Protein AF-A0A844MIX5-F1 (afdb_monomer)

pLDDT: mean 74.07, std 27.45, range [27.38, 98.31]

Secondary structure (DSSP, 8-state):
------------S----------TTTHHHHHHHHHHHHSS-TTSGGGG-----S-----HHHHHHHTTT-EESSHHHHHHHHHHSTHHHHHHHHHHHHHHHH-SS-EEEEEEEE-SSSTT-EEEEEEEEE-GGGHHHHHHHHHHHIIIIIHHHHHH--S-EEEEEEE-

Sequence (168 aa):
MITIELIDFQAKKHPKLKYFESSKSSRKKTIVAEWVSKERGTSQAKYLIDEKSQKNEINFAILQRIS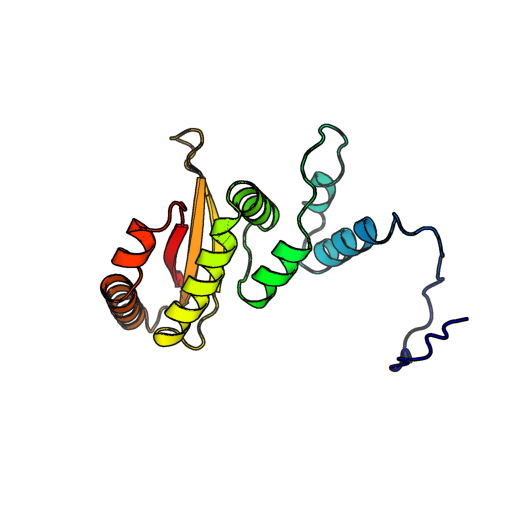KIFTLENPLQIVKFINKKPETLSWLLEASQEIRKYFPIEKLRLSYSTDPEIPQWEKLVLYILVNPEFSEDAFKKLDAFDENWWLDASSKADVNLCIDVDFE

Solvent-accessible surface area (backbone atoms only — not comparable to full-atom values): 10709 Å² total; per-residue (Å²): 142,83,87,87,82,84,89,87,80,82,93,80,81,86,94,85,76,85,85,76,90,70,65,96,76,50,68,75,62,54,55,58,57,54,55,60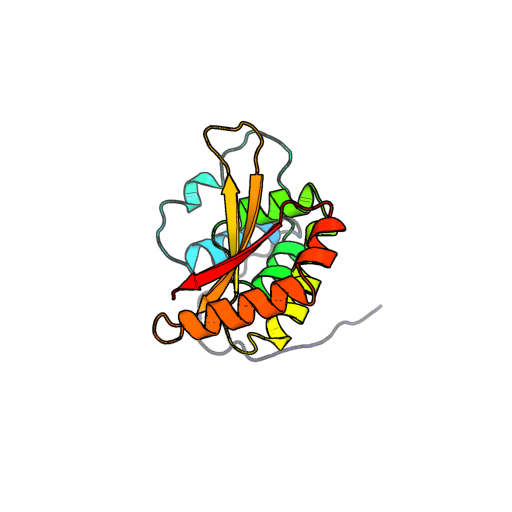,69,70,74,67,74,87,74,65,69,65,77,76,72,75,95,80,76,97,82,79,79,75,56,59,68,58,52,61,56,48,58,74,66,29,50,64,78,39,60,68,59,44,51,51,52,32,70,76,40,61,67,46,55,58,52,53,54,50,50,55,57,58,47,38,76,75,45,75,80,54,52,37,36,40,37,62,47,68,48,93,88,42,84,92,44,64,35,39,37,40,29,40,37,39,61,73,95,47,44,71,62,49,49,57,43,48,53,51,46,32,77,75,42,46,59,68,48,53,76,69,43,96,52,62,67,45,76,48,78,44,68,116

Nearest PDB structures (foldseek):
  9jx6-assembly2_D  TM=5.003E-01  e=3.953E-01  Acinetobacter baumannii
  9jxc-assembly2_D  TM=4.644E-01  e=2.047E-01  Acinetobacter baumannii
  6d9n-assembly1_A  TM=4.736E-01  e=3.245E-01  Elizabethkingia anophelis NUHP1
  9k1j-assembly1_B  TM=4.654E-01  e=3.038E-01  Acinetobacter baumannii
  9jxc-assembly2_C  TM=4.589E-01  e=3.701E-01  Acinetobacter baumannii

Mean predicted aligned error: 14.07 Å

Radius of gyration: 20.44 Å; Cα contacts (8 Å, |Δi|>4): 141; chains: 1; bounding box: 49×43×59 Å

Structure (mmCIF, N/CA/C/O backbone):
data_AF-A0A844MIX5-F1
#
_entry.id   AF-A0A844MIX5-F1
#
loop_
_atom_site.group_PDB
_atom_site.id
_atom_site.type_symbol
_atom_site.label_atom_id
_atom_site.label_alt_id
_atom_site.label_comp_id
_atom_site.label_asym_id
_atom_site.label_entity_id
_atom_site.label_seq_id
_atom_site.pdbx_PDB_ins_code
_atom_site.Cartn_x
_atom_site.Cartn_y
_atom_site.Cartn_z
_atom_site.occupancy
_atom_site.B_iso_or_equiv
_atom_site.auth_seq_id
_atom_site.auth_comp_id
_atom_site.auth_asym_id
_atom_site.auth_atom_id
_atom_site.pdbx_PDB_model_num
ATOM 1 N N . MET A 1 1 ? 10.994 -21.716 41.294 1.00 38.16 1 MET A N 1
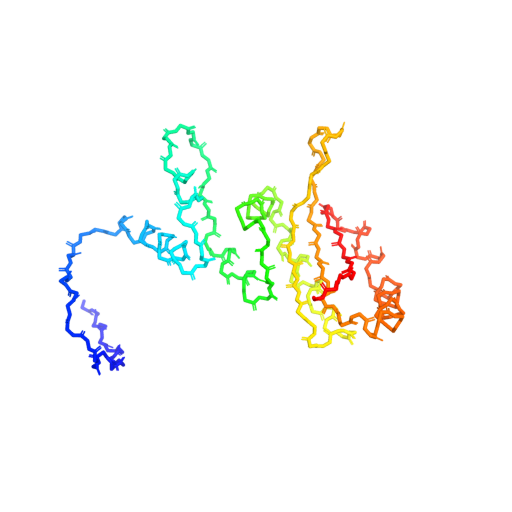ATOM 2 C CA . MET A 1 1 ? 12.430 -21.557 40.993 1.00 38.16 1 MET A CA 1
ATOM 3 C C . MET A 1 1 ? 12.584 -21.726 39.490 1.00 38.16 1 MET A C 1
ATOM 5 O O . MET A 1 1 ? 12.557 -22.850 39.018 1.00 38.16 1 MET A O 1
ATOM 9 N N . ILE A 1 2 ? 12.580 -20.623 38.738 1.00 27.55 2 ILE A N 1
ATOM 10 C CA . ILE A 1 2 ? 12.890 -20.619 37.302 1.00 27.55 2 ILE A CA 1
ATOM 11 C C . ILE A 1 2 ? 13.793 -19.411 37.072 1.00 27.55 2 ILE A C 1
ATOM 13 O O . ILE A 1 2 ? 13.387 -18.267 37.264 1.00 27.55 2 ILE A O 1
ATOM 17 N N . THR A 1 3 ? 15.039 -19.731 36.760 1.00 27.67 3 THR A N 1
ATOM 18 C CA . THR A 1 3 ? 16.162 -18.848 36.466 1.00 27.67 3 THR A CA 1
ATOM 19 C C . THR A 1 3 ? 16.020 -18.339 35.033 1.00 27.67 3 THR A C 1
ATOM 21 O O . THR A 1 3 ? 15.804 -19.140 34.128 1.00 27.67 3 THR A O 1
ATOM 24 N N . ILE A 1 4 ? 16.142 -17.030 34.811 1.00 29.12 4 ILE A N 1
ATOM 25 C CA . ILE A 1 4 ? 16.357 -16.468 33.472 1.00 29.12 4 ILE A CA 1
ATOM 26 C C . ILE A 1 4 ? 17.653 -15.670 33.552 1.00 29.12 4 ILE A C 1
ATOM 28 O O . ILE A 1 4 ? 17.679 -14.574 34.110 1.00 29.12 4 ILE A O 1
ATOM 32 N N . GLU A 1 5 ? 18.721 -16.261 33.030 1.00 30.70 5 GLU A N 1
ATOM 33 C CA . GLU A 1 5 ? 20.006 -15.609 32.816 1.00 30.70 5 GLU A CA 1
ATOM 34 C C . GLU A 1 5 ? 20.191 -15.250 31.333 1.00 30.70 5 GLU A C 1
ATOM 36 O O . GLU A 1 5 ? 19.893 -16.046 30.446 1.00 30.70 5 GLU A O 1
ATOM 41 N N . LEU A 1 6 ? 20.747 -14.048 31.143 1.00 27.95 6 LEU A N 1
ATOM 42 C CA . LEU A 1 6 ? 21.688 -13.626 30.098 1.00 27.95 6 LEU A CA 1
ATOM 43 C C . LEU A 1 6 ? 21.210 -13.545 28.638 1.00 27.95 6 LEU A C 1
ATOM 45 O O . LEU A 1 6 ? 21.243 -14.519 27.896 1.00 27.95 6 LEU A O 1
ATOM 49 N N . ILE A 1 7 ? 21.009 -12.303 28.174 1.00 29.70 7 ILE A N 1
ATOM 50 C CA . ILE A 1 7 ? 21.712 -11.816 26.974 1.00 29.70 7 ILE A CA 1
ATOM 51 C C . ILE A 1 7 ? 22.326 -10.452 27.311 1.00 29.70 7 ILE A C 1
ATOM 53 O O . ILE A 1 7 ? 21.655 -9.421 27.309 1.00 29.70 7 ILE A O 1
ATOM 57 N N . ASP A 1 8 ? 23.619 -10.493 27.618 1.00 31.45 8 ASP A N 1
ATOM 58 C CA . ASP A 1 8 ? 24.532 -9.357 27.673 1.00 31.45 8 ASP A CA 1
ATOM 59 C C . ASP A 1 8 ? 25.082 -9.125 26.255 1.00 31.45 8 ASP A C 1
ATOM 61 O O . ASP A 1 8 ? 25.811 -9.960 25.719 1.00 31.45 8 ASP A O 1
ATOM 65 N N . PHE A 1 9 ? 24.757 -7.990 25.632 1.00 30.55 9 PHE A N 1
ATOM 66 C CA . PHE A 1 9 ? 25.469 -7.512 24.443 1.00 30.55 9 PHE A CA 1
ATOM 67 C C . PHE A 1 9 ? 25.828 -6.030 24.610 1.00 30.55 9 PHE A C 1
ATOM 69 O O . PHE A 1 9 ? 25.106 -5.124 24.209 1.00 30.55 9 PHE A O 1
ATOM 76 N N . GLN A 1 10 ? 26.976 -5.826 25.263 1.00 27.55 10 GLN A N 1
ATOM 77 C CA . GLN A 1 10 ? 27.926 -4.721 25.079 1.00 27.55 10 GLN A CA 1
ATOM 78 C C . GLN A 1 10 ? 27.361 -3.285 25.091 1.00 27.55 10 GLN A C 1
ATOM 80 O O . GLN A 1 10 ? 27.511 -2.520 24.140 1.00 27.55 10 GLN A O 1
ATOM 85 N N . ALA A 1 11 ? 26.861 -2.850 26.249 1.00 30.83 11 ALA A N 1
ATOM 86 C CA . ALA A 1 11 ? 26.807 -1.432 26.602 1.00 30.83 11 ALA A CA 1
ATOM 87 C C . ALA A 1 11 ? 28.185 -0.951 27.108 1.00 30.83 11 ALA A C 1
ATOM 89 O O . ALA A 1 11 ? 28.428 -0.865 28.311 1.00 30.83 11 ALA A O 1
ATOM 90 N N . LYS A 1 12 ? 29.116 -0.633 26.199 1.00 36.03 12 LYS A N 1
ATOM 91 C CA . LYS A 1 12 ? 30.362 0.086 26.538 1.00 36.03 12 LYS A CA 1
ATOM 92 C C . LYS A 1 12 ? 30.692 1.169 25.513 1.00 36.03 12 LYS A C 1
ATOM 94 O O . LYS A 1 12 ? 31.550 0.993 24.657 1.00 36.03 12 LYS A O 1
ATOM 99 N N . LYS A 1 13 ? 30.042 2.321 25.668 1.00 35.06 13 LYS A N 1
ATOM 100 C CA . LYS A 1 13 ? 30.613 3.678 25.552 1.00 35.06 13 LYS A CA 1
ATOM 101 C C . LYS A 1 13 ? 29.494 4.673 25.878 1.00 35.06 13 LYS A C 1
ATOM 103 O O . LYS A 1 13 ? 28.365 4.453 25.472 1.00 35.06 13 LYS A O 1
ATOM 108 N N . HIS A 1 14 ? 29.835 5.745 26.594 1.00 30.22 14 HIS A N 1
ATOM 109 C CA . HIS A 1 14 ? 28.974 6.827 27.114 1.00 30.22 14 HIS A CA 1
ATOM 110 C C . HIS A 1 14 ? 28.412 6.614 28.539 1.00 30.22 14 HIS A C 1
ATOM 112 O O . HIS A 1 14 ? 27.375 5.981 28.728 1.00 30.22 14 HIS A O 1
ATOM 118 N N . PRO A 1 15 ? 29.064 7.187 29.572 1.00 32.69 15 PRO A N 1
ATOM 119 C CA . PRO A 1 15 ? 28.516 7.255 30.916 1.00 32.69 15 PRO A CA 1
ATOM 120 C C . PRO A 1 15 ? 27.622 8.495 31.023 1.00 32.69 15 PRO A C 1
ATOM 122 O O . PRO A 1 15 ? 28.115 9.608 30.852 1.00 32.69 15 PRO A O 1
ATOM 125 N N . LYS A 1 16 ? 26.322 8.296 31.279 1.00 33.41 16 LYS A N 1
ATOM 126 C CA . LYS A 1 16 ? 25.384 9.187 32.008 1.00 33.41 16 LYS A CA 1
ATOM 127 C C . LYS A 1 16 ? 23.940 8.822 31.647 1.00 33.41 16 LYS A C 1
ATOM 129 O O . LYS A 1 16 ? 23.242 9.578 30.987 1.00 33.41 16 LYS A O 1
ATOM 134 N N . LEU A 1 17 ? 23.470 7.678 32.132 1.00 29.53 17 LEU A N 1
ATOM 135 C CA . LEU A 1 17 ? 22.039 7.420 32.275 1.00 29.53 17 LEU A CA 1
ATOM 136 C C . LEU A 1 17 ? 21.835 6.800 33.656 1.00 29.53 17 LEU A C 1
ATOM 138 O O . LEU A 1 17 ? 22.188 5.650 33.900 1.00 29.53 17 LEU A O 1
ATOM 142 N N . LYS A 1 18 ? 21.345 7.616 34.596 1.00 30.56 18 LYS A N 1
ATOM 143 C CA . LYS A 1 18 ? 20.834 7.124 35.874 1.00 30.56 18 LYS A CA 1
ATOM 144 C C . LYS A 1 18 ? 19.537 6.378 35.568 1.00 30.56 18 LYS A C 1
ATOM 146 O O . LYS A 1 18 ? 18.563 6.993 35.145 1.00 30.56 18 LYS A O 1
ATOM 151 N N . TYR A 1 19 ? 19.552 5.065 35.760 1.00 27.38 19 TYR A N 1
ATOM 152 C CA . TYR A 1 19 ? 18.357 4.236 35.727 1.00 27.38 19 TYR A CA 1
ATOM 153 C C . TYR A 1 19 ? 17.458 4.620 36.904 1.00 27.38 19 TYR A C 1
ATOM 155 O O . TYR A 1 19 ? 17.872 4.526 38.057 1.00 27.38 19 TYR A O 1
ATOM 163 N N . PHE A 1 20 ? 16.238 5.067 36.610 1.00 28.38 20 PHE A N 1
ATOM 164 C CA . PHE A 1 20 ? 15.163 5.119 37.592 1.00 28.38 20 PHE A CA 1
ATOM 165 C C . PHE A 1 20 ? 14.208 3.971 37.273 1.00 28.38 20 PHE A C 1
ATOM 167 O O . PHE A 1 20 ? 13.462 4.008 36.293 1.00 28.38 20 PHE A O 1
ATOM 174 N N . GLU A 1 21 ? 14.280 2.914 38.074 1.00 33.84 21 GLU A N 1
ATOM 175 C CA . GLU A 1 21 ? 13.270 1.867 38.082 1.00 33.84 21 GLU A CA 1
ATOM 176 C C . GLU A 1 21 ? 11.976 2.437 38.670 1.00 33.84 21 GLU A C 1
ATOM 178 O O . GLU A 1 21 ? 11.923 2.780 39.846 1.00 33.84 21 GLU A O 1
ATOM 183 N N . SER A 1 22 ? 10.899 2.515 37.882 1.00 27.66 22 SER A N 1
ATOM 184 C CA . SER A 1 22 ? 9.559 2.390 38.463 1.00 27.66 22 SER A CA 1
ATOM 185 C C . SER A 1 22 ? 8.523 1.876 37.457 1.00 27.66 22 SER A C 1
ATOM 187 O O . SER A 1 22 ? 8.225 2.490 36.437 1.00 27.66 22 SER A O 1
ATOM 189 N N . SER A 1 23 ? 7.960 0.725 37.827 1.00 29.86 23 SER A N 1
ATOM 190 C CA . SER A 1 23 ? 6.660 0.149 37.464 1.00 29.86 23 SER A CA 1
ATOM 191 C C . SER A 1 23 ? 6.322 -0.106 35.981 1.00 29.86 23 SER A C 1
ATOM 193 O O . SER A 1 23 ? 6.456 0.723 35.083 1.00 29.86 23 SER A O 1
ATOM 195 N N . LYS A 1 24 ? 5.773 -1.301 35.736 1.00 35.41 24 LYS A N 1
ATOM 196 C CA . LYS A 1 24 ? 5.392 -1.887 34.436 1.00 35.41 24 LYS A CA 1
ATOM 197 C C . LYS A 1 24 ? 4.325 -1.103 33.632 1.00 35.41 24 LYS A C 1
ATOM 199 O O . LYS A 1 24 ? 3.914 -1.571 32.578 1.00 35.41 24 LYS A O 1
ATOM 204 N N . SER A 1 25 ? 3.919 0.088 34.080 1.00 37.59 25 SER A N 1
ATOM 205 C CA . SER A 1 25 ? 2.993 1.004 33.391 1.00 37.59 25 SER A CA 1
ATOM 206 C C . SER A 1 25 ? 3.718 2.100 32.582 1.00 37.59 25 SER A C 1
ATOM 208 O O . SER A 1 25 ? 3.207 2.585 31.573 1.00 37.59 25 SER A O 1
ATOM 210 N N . SER A 1 26 ? 4.964 2.439 32.939 1.00 35.25 26 SER A N 1
ATOM 211 C CA . SER A 1 26 ? 5.693 3.574 32.344 1.00 35.25 26 SER A CA 1
ATOM 212 C C . SER A 1 26 ? 6.401 3.272 31.018 1.00 35.25 26 SER A C 1
ATOM 214 O O . SER A 1 26 ? 6.680 4.194 30.255 1.00 35.25 26 SER A O 1
ATOM 216 N N . ARG A 1 27 ? 6.641 1.997 30.673 1.00 37.22 27 ARG A N 1
ATOM 217 C CA . ARG A 1 27 ? 7.372 1.629 29.438 1.00 37.22 27 ARG A CA 1
ATOM 218 C C . ARG A 1 27 ? 6.647 2.013 28.144 1.00 37.22 27 ARG A C 1
ATOM 220 O O . ARG A 1 27 ? 7.312 2.279 27.150 1.00 37.22 27 ARG A O 1
ATOM 227 N N . LYS A 1 28 ? 5.308 2.085 28.146 1.00 36.84 28 LYS A N 1
ATOM 228 C CA . LYS A 1 28 ? 4.536 2.498 26.958 1.00 36.84 28 LYS A CA 1
ATOM 229 C C . LYS A 1 28 ? 4.688 3.997 26.647 1.00 36.84 28 LYS A C 1
ATOM 231 O O . LYS A 1 28 ? 4.618 4.374 25.484 1.00 36.84 28 LYS A O 1
ATOM 236 N N . LYS A 1 29 ? 4.928 4.848 27.655 1.00 38.00 29 LYS A N 1
ATOM 237 C CA . LYS A 1 29 ? 5.048 6.308 27.470 1.00 38.00 29 LYS A CA 1
ATOM 238 C C . LYS A 1 29 ? 6.424 6.736 26.952 1.00 38.00 29 LYS A C 1
ATOM 240 O O . LYS A 1 29 ? 6.512 7.684 26.180 1.00 38.00 29 LYS A O 1
ATOM 245 N N . THR A 1 30 ? 7.487 6.030 27.336 1.00 39.72 30 THR A N 1
ATOM 246 C CA . THR A 1 30 ? 8.866 6.432 27.014 1.00 39.72 30 THR A CA 1
ATOM 247 C C . THR A 1 30 ? 9.208 6.282 25.528 1.00 39.72 30 THR A C 1
ATOM 249 O O . THR A 1 30 ? 9.856 7.156 24.968 1.00 39.72 30 THR A O 1
ATOM 252 N N . ILE A 1 31 ? 8.702 5.243 24.855 1.00 44.94 31 ILE A N 1
ATOM 253 C CA . ILE A 1 31 ? 9.096 4.929 23.468 1.00 44.94 31 ILE A CA 1
ATOM 254 C C . ILE A 1 31 ? 8.479 5.906 22.453 1.00 44.94 31 ILE A C 1
ATOM 256 O O . ILE A 1 31 ? 9.114 6.252 21.459 1.00 44.94 31 ILE A O 1
ATOM 260 N N . VAL A 1 32 ? 7.262 6.400 22.713 1.00 41.34 32 VAL A N 1
ATOM 261 C CA . VAL A 1 32 ? 6.590 7.372 21.831 1.00 41.34 32 VAL A CA 1
ATOM 262 C C . VAL A 1 32 ? 7.342 8.704 21.823 1.00 41.34 32 VAL A C 1
ATOM 264 O O . VAL A 1 32 ? 7.578 9.267 20.759 1.00 41.34 32 VAL A O 1
ATOM 267 N N . ALA A 1 33 ? 7.788 9.176 22.990 1.00 41.59 33 ALA A N 1
ATOM 268 C CA . ALA A 1 33 ? 8.586 10.396 23.093 1.00 41.59 33 ALA A CA 1
ATOM 269 C C . ALA A 1 33 ? 9.950 10.258 22.391 1.00 41.59 33 ALA A C 1
ATOM 271 O O . ALA A 1 33 ? 10.444 11.215 21.795 1.00 41.59 33 ALA A O 1
ATOM 272 N N . GLU A 1 34 ? 10.536 9.061 22.425 1.00 40.12 34 GLU A N 1
ATOM 273 C CA . GLU A 1 34 ? 11.836 8.760 21.825 1.00 40.12 34 GLU A CA 1
ATOM 274 C C . GLU A 1 34 ? 11.767 8.652 20.290 1.00 40.12 34 GLU A C 1
ATOM 276 O O . GLU A 1 34 ? 12.659 9.153 19.607 1.00 40.12 34 GLU A O 1
ATOM 281 N N . TRP A 1 35 ? 10.681 8.096 19.732 1.00 44.81 35 TRP A N 1
ATOM 282 C CA . TRP A 1 35 ? 10.437 8.059 18.279 1.00 44.81 35 TRP A CA 1
ATOM 283 C C . TRP A 1 35 ? 10.126 9.457 17.719 1.00 44.81 35 TRP A C 1
ATOM 285 O O . TRP A 1 35 ? 10.750 9.892 16.754 1.00 44.81 35 TRP A O 1
ATOM 295 N N . VAL A 1 36 ? 9.263 10.220 18.401 1.00 43.19 36 VAL A N 1
ATOM 296 C CA . VAL A 1 36 ? 8.903 11.606 18.033 1.00 43.19 36 VAL A CA 1
ATOM 297 C C . VAL A 1 36 ? 10.107 12.555 18.085 1.00 43.19 36 VAL A C 1
ATOM 299 O O . VAL A 1 36 ? 10.205 13.482 17.287 1.00 43.19 36 VAL A O 1
ATOM 302 N N . SER A 1 37 ? 11.062 12.317 18.987 1.00 44.72 37 SER A N 1
ATOM 303 C CA . SER A 1 37 ? 12.276 13.140 19.086 1.00 44.72 37 SER A CA 1
ATOM 304 C C . SER A 1 37 ? 13.298 12.856 17.978 1.00 44.72 37 SER A C 1
ATOM 306 O O . SER A 1 37 ? 14.193 13.672 17.760 1.00 44.72 37 SER A O 1
ATOM 308 N N . LYS A 1 38 ? 13.188 11.718 17.276 1.00 47.81 38 LYS A N 1
ATOM 309 C CA . LYS A 1 38 ? 14.192 11.252 16.307 1.00 47.81 38 LYS A CA 1
ATOM 310 C C . LYS A 1 38 ? 13.909 11.681 14.857 1.00 47.81 38 LYS A C 1
ATOM 312 O O . LYS A 1 38 ? 14.848 11.708 14.069 1.00 47.81 38 LYS A O 1
ATOM 317 N N . GLU A 1 39 ? 12.678 12.082 14.512 1.00 44.97 39 GLU A N 1
ATOM 318 C CA . GLU A 1 39 ? 12.251 12.345 13.116 1.00 44.97 39 GLU A CA 1
ATOM 319 C C . GLU A 1 39 ? 11.927 13.818 12.745 1.00 44.97 39 GLU A C 1
ATOM 321 O O . GLU A 1 39 ? 11.315 14.064 11.714 1.00 44.97 39 GLU A O 1
ATOM 326 N N . ARG A 1 40 ? 12.490 14.809 13.465 1.00 38.72 40 ARG A N 1
ATOM 327 C CA . ARG A 1 40 ? 12.454 16.284 13.208 1.00 38.72 40 ARG A CA 1
ATOM 328 C C . ARG A 1 40 ? 11.298 17.061 13.877 1.00 38.72 40 ARG A C 1
ATOM 330 O O . ARG A 1 40 ? 10.135 16.710 13.774 1.00 38.72 40 ARG A O 1
ATOM 337 N N . GLY A 1 41 ? 11.655 18.217 14.461 1.00 36.97 41 GLY A N 1
ATOM 338 C CA . GLY A 1 41 ? 10.785 19.392 14.649 1.00 36.97 41 GLY A CA 1
ATOM 339 C C . GLY A 1 41 ? 9.765 19.336 15.795 1.00 36.97 41 GLY A C 1
ATOM 340 O O . GLY A 1 41 ? 8.639 18.884 15.637 1.00 36.97 41 GLY A O 1
ATOM 341 N N . THR A 1 42 ? 10.124 19.914 16.937 1.00 41.94 42 THR A N 1
ATOM 342 C CA . THR A 1 42 ? 9.438 19.924 18.247 1.00 41.94 42 THR A CA 1
ATOM 343 C C . THR A 1 42 ? 8.031 20.555 18.331 1.00 41.94 42 THR A C 1
ATOM 345 O O . THR A 1 42 ? 7.532 20.766 19.437 1.00 41.94 42 THR A O 1
ATOM 348 N N . SER A 1 43 ? 7.332 20.807 17.222 1.00 40.09 43 SER A N 1
ATOM 349 C CA . SER A 1 43 ? 6.012 21.466 17.246 1.00 40.09 43 SER A CA 1
ATOM 350 C C . SER A 1 43 ? 4.819 20.502 17.257 1.00 40.09 43 SER A C 1
ATOM 352 O O . SER A 1 43 ? 3.760 20.863 17.766 1.00 40.09 43 SER A O 1
ATOM 354 N N . GLN A 1 44 ? 4.968 19.260 16.780 1.00 39.34 44 GLN A N 1
ATOM 355 C CA . GLN A 1 44 ? 3.867 18.277 16.773 1.00 39.34 44 GLN A CA 1
ATOM 356 C C . GLN A 1 44 ? 3.786 17.423 18.051 1.00 39.34 44 GLN A C 1
ATOM 358 O O . GLN A 1 44 ? 2.724 16.898 18.376 1.00 39.34 44 GLN A O 1
ATOM 363 N N . ALA A 1 45 ? 4.865 17.350 18.840 1.00 41.56 45 ALA A N 1
ATOM 364 C CA . ALA A 1 45 ? 4.905 16.570 20.082 1.00 41.56 45 ALA A CA 1
ATOM 365 C C . ALA A 1 45 ? 3.909 17.066 21.151 1.00 41.56 45 ALA A C 1
ATOM 367 O O . ALA A 1 45 ? 3.434 16.281 21.971 1.00 41.56 45 ALA A O 1
ATOM 368 N N . LYS A 1 46 ? 3.554 18.359 21.130 1.00 35.62 46 LYS A N 1
ATOM 369 C CA . LYS A 1 46 ? 2.598 18.956 22.078 1.00 35.62 46 LYS A CA 1
ATOM 370 C C . LYS A 1 46 ? 1.141 18.548 21.838 1.00 35.62 46 LYS A C 1
ATOM 372 O O . LYS A 1 46 ? 0.363 18.591 22.780 1.00 35.62 46 LYS A O 1
ATOM 377 N N . TYR A 1 47 ? 0.779 18.095 20.637 1.00 37.59 47 TYR A N 1
ATOM 378 C CA . TYR A 1 47 ? -0.589 17.650 20.332 1.00 37.59 47 TYR A CA 1
ATOM 379 C C . TYR A 1 47 ? -0.918 16.245 20.864 1.00 37.59 47 TYR A C 1
ATOM 381 O O . TYR A 1 47 ? -2.047 15.782 20.734 1.00 37.59 47 TYR A O 1
ATOM 389 N N . LEU A 1 48 ? 0.057 15.554 21.463 1.00 41.19 48 LEU A N 1
ATOM 390 C CA . LEU A 1 48 ? -0.094 14.175 21.937 1.00 41.19 48 LEU A CA 1
ATOM 391 C C . LEU A 1 48 ? -0.502 14.068 23.412 1.00 41.19 48 LEU A C 1
ATOM 393 O O . LEU A 1 48 ? -0.756 12.962 23.888 1.00 41.19 48 LEU A O 1
ATOM 397 N N . ILE A 1 49 ? -0.541 15.182 24.144 1.00 43.53 49 ILE A N 1
ATOM 398 C CA . ILE A 1 49 ? -0.771 15.181 25.590 1.00 43.53 49 ILE A CA 1
ATOM 399 C C . ILE A 1 49 ? -1.798 16.264 25.933 1.00 43.53 49 ILE A C 1
ATOM 401 O O . ILE A 1 49 ? -1.456 17.289 26.509 1.00 43.53 49 ILE A O 1
ATOM 405 N N . ASP A 1 50 ? -3.057 16.048 25.555 1.00 38.78 50 ASP A N 1
ATOM 406 C CA . ASP A 1 50 ? -4.182 16.705 26.227 1.00 38.78 50 ASP A CA 1
ATOM 407 C C . ASP A 1 50 ? -5.341 15.711 26.427 1.00 38.78 50 ASP A C 1
ATOM 409 O O . ASP A 1 50 ? -5.610 14.828 25.609 1.00 38.78 50 ASP A O 1
ATOM 413 N N . GLU A 1 51 ? -5.965 15.820 27.593 1.00 39.25 51 GLU A N 1
ATOM 414 C CA . GLU A 1 51 ? -6.447 14.767 28.491 1.00 39.25 51 GLU A CA 1
ATOM 415 C C . GLU A 1 51 ? -7.949 14.460 28.379 1.00 39.25 51 GLU A C 1
ATOM 417 O O . GLU A 1 51 ? -8.588 14.041 29.346 1.00 39.25 51 GLU A O 1
ATOM 422 N N . LYS A 1 52 ? -8.567 14.623 27.207 1.00 31.81 52 LYS A N 1
ATOM 423 C CA . LYS A 1 52 ? -10.015 14.379 27.062 1.00 31.81 52 LYS A CA 1
ATOM 424 C C . LYS A 1 52 ? -10.376 13.556 25.837 1.00 31.81 52 LYS A C 1
ATOM 426 O O . LYS A 1 52 ? -10.787 14.096 24.818 1.00 31.81 52 LYS A O 1
ATOM 431 N N . SER A 1 53 ? -10.303 12.234 25.989 1.00 36.91 53 SER A N 1
ATOM 432 C CA . SER A 1 53 ? -11.381 11.284 25.640 1.00 36.91 53 SER A CA 1
ATOM 433 C C . SER A 1 53 ? -10.801 9.906 25.326 1.00 36.91 53 SER A C 1
ATOM 435 O O . SER A 1 53 ? -10.147 9.685 24.311 1.00 36.91 53 SER A O 1
ATOM 437 N N . GLN A 1 54 ? -11.061 8.972 26.236 1.00 43.12 54 GLN A N 1
ATOM 438 C CA . GLN A 1 54 ? -11.022 7.520 26.051 1.00 43.12 54 GLN A CA 1
ATOM 439 C C . GLN A 1 54 ? -11.268 7.081 24.588 1.00 43.12 54 GLN A C 1
ATOM 441 O O . GLN A 1 54 ? -12.401 7.211 24.139 1.00 43.12 54 GLN A O 1
ATOM 446 N N . LYS A 1 55 ? -10.251 6.552 23.870 1.00 38.16 55 LYS A N 1
ATOM 447 C CA . LYS A 1 55 ? -10.367 5.468 22.842 1.00 38.16 55 LYS A CA 1
ATOM 448 C C . LYS A 1 55 ? -9.167 5.230 21.911 1.00 38.16 55 LYS A C 1
ATOM 450 O O . LYS A 1 55 ? -9.277 4.390 21.030 1.00 38.16 55 LYS A O 1
ATOM 455 N N . ASN A 1 56 ? -8.022 5.891 22.061 1.00 45.38 56 ASN A N 1
ATOM 456 C CA . ASN A 1 56 ? -6.885 5.630 21.165 1.00 45.38 56 ASN A CA 1
ATOM 457 C C . ASN A 1 56 ? -5.756 4.904 21.888 1.00 45.38 56 ASN A C 1
ATOM 459 O O . ASN A 1 56 ? -4.708 5.486 22.160 1.00 45.38 56 ASN A O 1
ATOM 463 N N . GLU A 1 57 ? -5.951 3.616 22.176 1.00 56.59 57 GLU A N 1
ATOM 464 C CA . GLU A 1 57 ? -4.786 2.751 22.335 1.00 56.59 57 GLU A CA 1
ATOM 465 C C . GLU A 1 57 ? -4.159 2.614 20.944 1.00 56.59 57 GLU A C 1
ATOM 467 O O . GLU A 1 57 ? -4.658 1.898 20.075 1.00 56.59 57 GLU A O 1
ATOM 472 N N . ILE A 1 58 ? -3.103 3.393 20.693 1.00 61.88 58 ILE A N 1
ATOM 473 C CA . ILE A 1 58 ? -2.271 3.213 19.506 1.00 61.88 58 ILE A CA 1
ATOM 474 C C . ILE A 1 58 ? -1.790 1.767 19.553 1.00 61.88 58 ILE A C 1
ATOM 476 O O . ILE A 1 58 ? -1.060 1.375 20.469 1.00 61.88 58 ILE A O 1
ATOM 480 N N . ASN A 1 59 ? -2.222 0.967 18.580 1.00 80.94 59 ASN A N 1
ATOM 481 C CA . ASN A 1 59 ? -1.825 -0.424 18.500 1.00 80.94 59 ASN A CA 1
ATOM 482 C C . ASN A 1 59 ? -0.375 -0.489 18.015 1.00 80.94 59 ASN A C 1
ATOM 484 O O . ASN A 1 59 ? -0.081 -0.540 16.820 1.00 80.94 59 ASN A O 1
ATOM 488 N N . PHE A 1 60 ? 0.543 -0.437 18.976 1.00 80.00 60 PHE A N 1
ATOM 489 C CA . PHE A 1 60 ? 1.976 -0.394 18.720 1.00 80.00 60 PHE A CA 1
ATOM 490 C C . PHE A 1 60 ? 2.466 -1.631 17.955 1.00 80.00 60 PHE A C 1
ATOM 492 O O . PHE A 1 60 ? 3.406 -1.527 17.175 1.00 80.00 60 PHE A O 1
ATOM 499 N N . ALA A 1 61 ? 1.800 -2.780 18.115 1.00 85.75 61 ALA A N 1
ATOM 500 C CA . ALA A 1 61 ? 2.122 -3.989 17.365 1.00 85.75 61 ALA A CA 1
ATOM 501 C C . ALA A 1 61 ? 1.778 -3.850 15.874 1.00 85.75 61 ALA A C 1
ATOM 503 O O . ALA A 1 61 ? 2.586 -4.235 15.030 1.00 85.75 61 ALA A O 1
ATOM 504 N N . ILE A 1 62 ? 0.624 -3.252 15.543 1.00 89.00 62 ILE A N 1
ATOM 505 C CA . ILE A 1 62 ? 0.268 -2.934 14.150 1.00 89.00 62 ILE A CA 1
ATOM 506 C C . ILE A 1 62 ? 1.287 -1.960 13.577 1.00 89.00 62 ILE A C 1
ATOM 508 O O . ILE A 1 62 ? 1.868 -2.247 12.535 1.00 89.00 62 ILE A O 1
ATOM 512 N N . LEU A 1 63 ? 1.555 -0.862 14.292 1.00 88.56 63 LEU A N 1
ATOM 513 C CA . LEU A 1 63 ? 2.493 0.165 13.848 1.00 88.56 63 LEU A CA 1
ATOM 514 C C . LEU A 1 63 ? 3.880 -0.423 13.554 1.00 88.56 63 LEU A C 1
ATOM 516 O O . LEU A 1 63 ? 4.420 -0.193 12.479 1.00 88.56 63 LEU A O 1
ATOM 520 N N . GLN A 1 64 ? 4.420 -1.232 14.470 1.00 89.19 64 GLN A N 1
ATOM 521 C CA . GLN A 1 64 ? 5.700 -1.918 14.279 1.00 89.19 64 GLN A CA 1
ATOM 522 C C . GLN A 1 64 ? 5.700 -2.905 13.113 1.00 89.19 64 GLN A C 1
ATOM 524 O O . GLN A 1 64 ? 6.750 -3.158 12.526 1.00 89.19 64 GLN A O 1
ATOM 529 N N . ARG A 1 65 ? 4.566 -3.545 12.826 1.00 91.81 65 ARG A N 1
ATOM 530 C CA . ARG A 1 65 ? 4.473 -4.515 11.736 1.00 91.81 65 ARG A CA 1
ATOM 531 C C . ARG A 1 65 ? 4.476 -3.809 10.388 1.00 91.81 65 ARG A C 1
ATOM 533 O O . ARG A 1 65 ? 5.245 -4.201 9.518 1.00 91.81 65 ARG A O 1
ATOM 540 N N . ILE A 1 66 ? 3.656 -2.771 10.235 1.00 94.38 66 ILE A N 1
ATOM 541 C CA . ILE A 1 66 ? 3.522 -2.047 8.967 1.00 94.38 66 ILE A CA 1
ATOM 542 C C . ILE A 1 66 ? 4.737 -1.151 8.690 1.00 94.38 66 ILE A C 1
ATOM 544 O O . ILE A 1 66 ? 5.155 -1.058 7.543 1.00 94.38 66 ILE A O 1
ATOM 548 N N . SER A 1 67 ? 5.386 -0.583 9.714 1.00 93.44 67 SER A N 1
ATOM 549 C CA . SER A 1 67 ? 6.571 0.274 9.529 1.00 93.44 67 SER A CA 1
ATOM 550 C C . SER A 1 67 ? 7.824 -0.469 9.055 1.00 93.44 67 SER A C 1
ATOM 552 O O . SER A 1 67 ? 8.789 0.155 8.628 1.00 93.44 67 SER A O 1
ATOM 554 N N . LYS A 1 68 ? 7.829 -1.806 9.116 1.00 94.31 68 LYS A N 1
ATOM 555 C CA . LYS A 1 68 ? 8.895 -2.635 8.528 1.00 94.31 68 LYS A CA 1
ATOM 556 C C . LYS A 1 68 ? 8.790 -2.753 7.009 1.00 94.31 68 LYS A C 1
ATOM 558 O O . LYS A 1 68 ? 9.744 -3.199 6.382 1.00 94.31 68 LYS A O 1
ATOM 563 N N . ILE A 1 69 ? 7.626 -2.430 6.449 1.00 96.38 69 ILE A N 1
ATOM 564 C CA . ILE A 1 69 ? 7.289 -2.650 5.039 1.00 96.38 69 ILE A CA 1
ATOM 565 C C . ILE A 1 69 ? 7.046 -1.309 4.344 1.00 96.38 69 ILE A C 1
ATOM 567 O O . ILE A 1 69 ? 7.474 -1.123 3.208 1.00 96.38 69 ILE A O 1
ATOM 571 N N . PHE A 1 70 ? 6.397 -0.374 5.041 1.00 97.12 70 PHE A N 1
ATOM 572 C CA . PHE A 1 70 ? 5.960 0.904 4.498 1.00 97.12 70 PHE A CA 1
ATOM 573 C C . PHE A 1 70 ? 6.585 2.086 5.239 1.00 97.12 70 PHE A C 1
ATOM 575 O O . PHE A 1 70 ? 6.651 2.104 6.472 1.00 97.12 70 PHE A O 1
ATOM 582 N N . THR A 1 71 ? 6.922 3.127 4.487 1.00 96.62 71 THR A N 1
ATOM 583 C CA . THR A 1 71 ? 7.060 4.490 5.011 1.00 96.62 71 THR A CA 1
ATOM 584 C C . THR A 1 71 ? 5.662 5.039 5.300 1.00 96.62 71 THR A C 1
ATOM 586 O O . THR A 1 71 ? 4.775 4.922 4.461 1.00 96.62 71 THR A O 1
ATOM 589 N N . LEU A 1 72 ? 5.430 5.626 6.475 1.00 95.31 72 LEU A N 1
ATOM 590 C CA . LEU A 1 72 ? 4.092 6.048 6.908 1.00 95.31 72 LEU A CA 1
ATOM 591 C C . LEU A 1 72 ? 3.977 7.575 6.931 1.00 95.31 72 LEU A C 1
ATOM 593 O O . LEU A 1 72 ? 4.715 8.226 7.664 1.00 95.31 72 LEU A O 1
ATOM 597 N N . GLU A 1 73 ? 3.024 8.142 6.195 1.00 91.94 73 GLU A N 1
ATOM 598 C CA . GLU A 1 73 ? 2.828 9.602 6.130 1.00 91.94 73 GLU A CA 1
ATOM 599 C C . GLU A 1 73 ? 1.955 10.132 7.284 1.00 91.94 73 GLU A C 1
ATOM 601 O O . GLU A 1 73 ? 2.198 11.205 7.833 1.00 91.94 73 GLU A O 1
ATOM 606 N N . ASN A 1 74 ? 0.978 9.337 7.741 1.00 90.38 74 ASN A N 1
ATOM 607 C CA . ASN A 1 74 ? 0.085 9.690 8.852 1.00 90.38 74 ASN A CA 1
ATOM 608 C C . ASN A 1 74 ? -0.130 8.493 9.801 1.00 90.38 74 ASN A C 1
ATOM 610 O O . ASN A 1 74 ? -1.219 7.911 9.844 1.00 90.38 74 ASN A O 1
ATOM 614 N N . PRO A 1 75 ? 0.895 8.091 10.580 1.00 90.50 75 PRO A N 1
ATOM 615 C CA . PRO A 1 75 ? 0.884 6.820 11.308 1.00 90.50 75 PRO A CA 1
ATOM 616 C C . PRO A 1 75 ? -0.311 6.644 12.254 1.00 90.50 75 PRO A C 1
ATOM 618 O O . PRO A 1 75 ? -0.856 5.548 12.377 1.00 90.50 75 PRO A O 1
ATOM 621 N N . LEU A 1 76 ? -0.750 7.720 12.917 1.00 89.44 76 LEU A N 1
ATOM 622 C CA . LEU A 1 76 ? -1.872 7.668 13.857 1.00 89.44 76 LEU A CA 1
ATOM 623 C C . LEU A 1 76 ? -3.200 7.393 13.149 1.00 89.44 76 LEU A C 1
ATOM 625 O O . LEU A 1 76 ? -3.995 6.588 13.629 1.00 89.44 76 LEU A O 1
ATOM 629 N N . GLN A 1 77 ? -3.447 8.064 12.028 1.00 92.50 77 GLN A N 1
ATOM 630 C CA . GLN A 1 77 ? -4.658 7.917 11.231 1.00 92.50 77 GLN A CA 1
ATOM 631 C C . GLN A 1 77 ? -4.699 6.537 10.576 1.00 92.50 77 GLN A C 1
ATOM 633 O O . GLN A 1 77 ? -5.722 5.864 10.653 1.00 92.50 77 GLN A O 1
ATOM 638 N N . ILE A 1 78 ? -3.562 6.067 10.058 1.00 93.81 78 ILE A N 1
ATOM 639 C CA . ILE A 1 78 ? -3.410 4.720 9.496 1.00 93.81 78 ILE A CA 1
ATOM 640 C C . ILE A 1 78 ? -3.739 3.652 10.545 1.00 93.81 78 ILE A C 1
ATOM 642 O O . I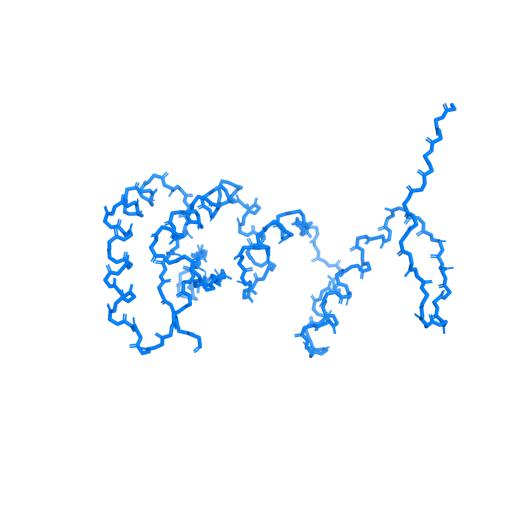LE A 1 78 ? -4.562 2.773 10.300 1.00 93.81 78 ILE A O 1
ATOM 646 N N . VAL A 1 79 ? -3.163 3.738 11.749 1.00 92.75 79 VAL A N 1
ATOM 647 C CA . VAL A 1 79 ? -3.449 2.770 12.824 1.00 92.75 79 VAL A CA 1
ATOM 648 C C . VAL A 1 79 ? -4.915 2.831 13.255 1.00 92.75 79 VAL A C 1
ATOM 650 O O . VAL A 1 79 ? -5.518 1.789 13.503 1.00 92.75 79 VAL A O 1
ATOM 653 N N . LYS A 1 80 ? -5.520 4.023 13.322 1.00 91.19 80 LYS A N 1
ATOM 654 C CA . LYS A 1 80 ? -6.957 4.163 13.607 1.00 91.19 80 LYS A CA 1
ATOM 655 C C . LYS A 1 80 ? -7.815 3.516 12.524 1.00 91.19 80 LYS A C 1
ATOM 657 O O . LYS A 1 80 ? -8.759 2.817 12.875 1.00 91.19 80 LYS A O 1
ATOM 662 N N . PHE A 1 81 ? -7.487 3.720 11.251 1.00 92.31 81 PHE A N 1
ATOM 663 C CA . PHE A 1 81 ? -8.191 3.111 10.124 1.00 92.31 81 PHE A CA 1
ATOM 664 C C . PHE A 1 81 ? -8.122 1.581 10.203 1.00 92.31 81 PHE A C 1
ATOM 666 O O . PHE A 1 81 ? -9.154 0.916 10.203 1.00 92.31 81 PHE A O 1
ATOM 673 N N . ILE A 1 82 ? -6.925 1.021 10.403 1.00 93.00 82 ILE A N 1
ATOM 674 C CA . ILE A 1 82 ? -6.741 -0.432 10.541 1.00 93.00 82 ILE A CA 1
ATOM 675 C C . ILE A 1 82 ? -7.473 -0.969 11.781 1.00 93.00 82 ILE A C 1
ATOM 677 O O . ILE A 1 82 ? -8.065 -2.037 11.729 1.00 93.00 82 ILE A O 1
ATOM 681 N N . ASN A 1 83 ? -7.496 -0.239 12.899 1.00 90.94 83 ASN A N 1
ATOM 682 C CA . ASN A 1 83 ? -8.246 -0.667 14.085 1.00 90.94 83 ASN A CA 1
ATOM 683 C C . ASN A 1 83 ? -9.770 -0.679 13.863 1.00 90.94 83 ASN A C 1
ATOM 685 O O . ASN A 1 83 ? -10.457 -1.474 14.500 1.00 90.94 83 ASN A O 1
ATOM 689 N N . LYS A 1 84 ? -10.305 0.200 13.002 1.00 90.12 84 LYS A N 1
ATOM 690 C CA . LYS A 1 84 ? -11.729 0.189 12.619 1.00 90.12 84 LYS A CA 1
ATOM 691 C C . LYS A 1 84 ? -12.064 -1.001 11.713 1.00 90.12 84 LYS A C 1
ATOM 693 O O . LYS A 1 84 ? -13.159 -1.538 11.831 1.00 90.12 84 LYS A O 1
ATOM 698 N N . LYS A 1 85 ? -11.126 -1.386 10.841 1.00 89.44 85 LYS A N 1
ATOM 699 C CA . LYS A 1 85 ? -11.245 -2.466 9.849 1.00 89.44 85 LYS A CA 1
ATOM 700 C C . LYS A 1 85 ? -10.020 -3.399 9.899 1.00 89.44 85 LYS A C 1
ATOM 702 O O . LYS A 1 85 ? -9.110 -3.236 9.078 1.00 89.44 85 LYS A O 1
ATOM 707 N N . PRO A 1 86 ? -9.922 -4.329 10.871 1.00 89.25 86 PRO A N 1
ATOM 708 C CA . PRO A 1 86 ? -8.717 -5.139 11.103 1.00 89.25 86 PRO A CA 1
ATOM 709 C C . PRO A 1 86 ? -8.243 -5.967 9.899 1.00 89.25 86 PRO A C 1
ATOM 711 O O . PRO A 1 86 ? -7.040 -6.179 9.732 1.00 89.25 86 PRO A O 1
ATOM 714 N N . GLU A 1 87 ? -9.164 -6.390 9.036 1.00 90.56 87 GLU A N 1
ATOM 715 C CA . GLU A 1 87 ? -8.918 -7.073 7.762 1.00 90.56 87 GLU A CA 1
ATOM 716 C C . GLU A 1 87 ? -8.030 -6.265 6.806 1.00 90.56 87 GLU A C 1
ATOM 718 O O . GLU A 1 87 ? -7.285 -6.848 6.019 1.00 90.56 87 GLU A O 1
ATOM 723 N N . THR A 1 88 ? -8.017 -4.933 6.941 1.00 92.75 88 THR A N 1
ATOM 724 C CA . THR A 1 88 ? -7.125 -4.027 6.199 1.00 92.75 88 THR A CA 1
ATOM 725 C C . THR A 1 88 ? -5.664 -4.434 6.347 1.00 92.75 88 THR A C 1
ATOM 727 O O . THR A 1 88 ? -4.897 -4.335 5.395 1.00 92.75 88 THR A O 1
ATOM 730 N N . LEU A 1 89 ? -5.254 -4.911 7.529 1.00 93.56 89 LEU A N 1
ATOM 731 C CA . LEU A 1 89 ? -3.871 -5.327 7.741 1.00 93.56 89 LEU A CA 1
ATOM 732 C C . LEU A 1 89 ? -3.501 -6.514 6.849 1.00 93.56 89 LEU A C 1
ATOM 734 O O . LEU A 1 89 ? -2.411 -6.522 6.289 1.00 93.56 89 LEU A O 1
ATOM 738 N N . SER A 1 90 ? -4.387 -7.501 6.711 1.00 93.56 90 SER A N 1
ATOM 739 C CA . SER A 1 90 ? -4.144 -8.662 5.851 1.00 93.56 90 SER A CA 1
ATOM 740 C C . SER A 1 90 ? -4.026 -8.240 4.389 1.00 93.56 90 SER A C 1
ATOM 742 O O . SER A 1 90 ? -3.052 -8.611 3.740 1.00 93.56 90 SER A O 1
ATOM 744 N N . TRP A 1 91 ? -4.934 -7.378 3.921 1.00 94.94 91 TRP A N 1
ATOM 745 C CA . TRP A 1 91 ? -4.900 -6.840 2.560 1.00 94.94 91 TRP A CA 1
ATOM 746 C C . TRP A 1 91 ? -3.639 -6.030 2.267 1.00 94.94 91 TRP A C 1
ATOM 748 O O . TRP A 1 91 ? -3.038 -6.208 1.216 1.00 94.94 91 TRP A O 1
ATOM 758 N N . LEU A 1 92 ? -3.179 -5.193 3.202 1.00 96.00 92 LEU A N 1
ATOM 759 C CA . LEU A 1 92 ? -1.925 -4.448 3.039 1.00 96.00 92 LEU A CA 1
ATOM 760 C C . LEU A 1 92 ? -0.715 -5.383 2.921 1.00 96.00 92 LEU A C 1
ATOM 762 O O . LEU A 1 92 ? 0.194 -5.130 2.132 1.00 96.00 92 LEU A O 1
ATOM 766 N N . LEU A 1 93 ? -0.683 -6.459 3.711 1.00 95.81 93 LEU A N 1
ATOM 767 C CA . LEU A 1 93 ? 0.409 -7.430 3.662 1.00 95.81 93 LEU A CA 1
ATOM 768 C C . LEU A 1 93 ? 0.386 -8.233 2.360 1.00 95.81 93 LEU A C 1
ATOM 770 O O . LEU A 1 93 ? 1.444 -8.418 1.764 1.00 95.81 93 LEU A O 1
ATOM 774 N N . GLU A 1 94 ? -0.786 -8.667 1.903 1.00 96.88 94 GLU A N 1
ATOM 775 C CA . GLU A 1 94 ? -0.942 -9.364 0.624 1.00 96.88 94 GLU A CA 1
ATOM 776 C C . GLU A 1 94 ? -0.578 -8.453 -0.552 1.00 96.88 94 GLU A C 1
ATOM 778 O O . GLU A 1 94 ? 0.296 -8.803 -1.342 1.00 96.88 94 GLU A O 1
ATOM 783 N N . ALA A 1 95 ? -1.121 -7.232 -0.588 1.00 96.81 95 ALA A N 1
ATOM 784 C CA . ALA A 1 95 ? -0.771 -6.224 -1.585 1.00 96.81 95 ALA A CA 1
ATOM 785 C C . ALA A 1 95 ? 0.742 -5.996 -1.640 1.00 96.81 95 ALA A C 1
ATOM 787 O O . ALA A 1 95 ? 1.324 -5.984 -2.718 1.00 96.81 95 ALA A O 1
ATOM 788 N N . SER A 1 96 ? 1.419 -5.897 -0.490 1.00 97.50 96 SER A N 1
ATOM 789 C CA . SER A 1 96 ? 2.878 -5.738 -0.476 1.00 97.50 96 SER A CA 1
ATOM 790 C C . SER A 1 96 ? 3.629 -6.917 -1.102 1.00 97.50 96 SER A C 1
ATOM 792 O O . SER A 1 96 ? 4.688 -6.710 -1.684 1.00 97.50 96 SER A O 1
ATOM 794 N N . GLN A 1 97 ? 3.109 -8.143 -1.008 1.00 97.56 97 GLN A N 1
ATOM 795 C CA . GLN A 1 97 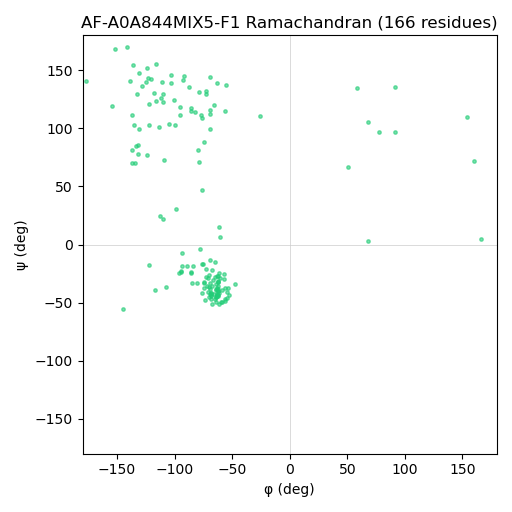? 3.726 -9.323 -1.621 1.00 97.56 97 GLN A CA 1
ATOM 796 C C . GLN A 1 97 ? 3.492 -9.353 -3.131 1.00 97.56 97 GLN A C 1
ATOM 798 O O . GLN A 1 97 ? 4.414 -9.653 -3.887 1.00 97.56 97 GLN A O 1
ATOM 803 N N . GLU A 1 98 ? 2.285 -9.006 -3.566 1.00 98.19 98 GLU A N 1
ATOM 804 C CA . GLU A 1 98 ? 1.913 -8.957 -4.980 1.00 98.19 98 GLU A CA 1
ATOM 805 C C . GLU A 1 98 ? 2.630 -7.822 -5.715 1.00 98.19 98 GLU A C 1
ATOM 807 O O . GLU A 1 98 ? 3.234 -8.054 -6.762 1.00 98.19 98 GLU A O 1
ATOM 812 N N . ILE A 1 99 ? 2.710 -6.634 -5.107 1.00 98.31 99 ILE A N 1
ATOM 813 C CA . ILE A 1 99 ? 3.484 -5.500 -5.631 1.00 98.31 99 ILE A CA 1
ATOM 814 C C . ILE A 1 99 ? 4.938 -5.908 -5.880 1.00 98.31 99 ILE A C 1
ATOM 816 O O . ILE A 1 99 ? 5.505 -5.560 -6.912 1.00 98.31 99 ILE A O 1
ATOM 820 N N . ARG A 1 100 ? 5.549 -6.698 -4.987 1.00 98.00 100 ARG A N 1
ATOM 821 C CA . ARG A 1 100 ? 6.960 -7.111 -5.108 1.00 98.00 100 ARG A CA 1
ATOM 822 C C . ARG A 1 100 ? 7.252 -8.000 -6.317 1.00 98.00 100 ARG A C 1
ATOM 824 O O . ARG A 1 100 ? 8.420 -8.130 -6.675 1.00 98.00 100 ARG A O 1
ATOM 831 N N . LYS A 1 101 ? 6.234 -8.570 -6.970 1.00 98.25 101 LYS A N 1
ATOM 832 C CA . LYS A 1 101 ? 6.396 -9.309 -8.235 1.00 98.25 101 LYS A CA 1
ATOM 833 C C . LYS A 1 101 ? 6.678 -8.382 -9.423 1.00 98.25 101 LYS A C 1
ATOM 835 O O . LYS A 1 101 ? 7.356 -8.798 -10.357 1.00 98.25 101 LYS A O 1
ATOM 840 N N . TYR A 1 102 ? 6.201 -7.137 -9.367 1.00 97.81 102 TYR A N 1
ATOM 841 C CA . TYR A 1 102 ? 6.335 -6.128 -10.429 1.00 97.81 102 TYR A CA 1
ATOM 842 C C . TYR A 1 102 ? 7.346 -5.028 -10.060 1.00 97.81 102 TYR A C 1
ATOM 844 O O . TYR A 1 102 ? 8.118 -4.563 -10.903 1.00 97.81 102 TYR A O 1
ATOM 852 N N . PHE A 1 103 ? 7.371 -4.667 -8.776 1.00 97.44 103 PHE A N 1
ATOM 853 C CA . PHE A 1 103 ? 8.179 -3.616 -8.161 1.00 97.44 103 PHE A CA 1
ATOM 854 C C . PHE A 1 103 ? 9.022 -4.203 -7.011 1.00 97.44 103 PHE A C 1
ATOM 856 O O . PHE A 1 103 ? 8.667 -4.092 -5.826 1.00 97.44 103 PHE A O 1
ATOM 863 N N . PRO A 1 104 ? 10.117 -4.915 -7.337 1.00 96.50 104 PRO A N 1
ATOM 864 C CA . PRO A 1 104 ? 10.870 -5.707 -6.369 1.00 96.50 104 PRO A CA 1
ATOM 865 C C . PRO A 1 104 ? 11.643 -4.868 -5.346 1.00 96.50 104 PRO A C 1
ATOM 867 O O . PRO A 1 104 ? 11.908 -5.357 -4.246 1.00 96.50 104 PRO A O 1
ATOM 870 N N . ILE A 1 105 ? 12.017 -3.632 -5.682 1.00 95.88 105 ILE A N 1
ATOM 871 C CA . ILE A 1 105 ? 12.955 -2.819 -4.886 1.00 95.88 105 ILE A CA 1
ATOM 872 C C . ILE A 1 105 ? 12.370 -1.481 -4.434 1.00 95.88 105 ILE A C 1
ATOM 874 O O . ILE A 1 105 ? 12.895 -0.857 -3.514 1.00 95.88 105 ILE A O 1
ATOM 878 N N . GLU A 1 106 ? 11.288 -1.047 -5.067 1.00 97.00 106 GLU A N 1
ATOM 879 C CA . GLU A 1 106 ? 10.675 0.258 -4.899 1.00 97.00 106 GLU A CA 1
ATOM 880 C C . GLU A 1 106 ? 10.168 0.435 -3.466 1.00 97.00 106 GLU A C 1
ATOM 882 O O . GLU A 1 106 ? 9.606 -0.482 -2.839 1.00 97.00 106 GLU A O 1
ATOM 887 N N . LYS A 1 107 ? 10.373 1.635 -2.920 1.00 97.38 107 LYS A N 1
ATOM 888 C CA . LYS A 1 107 ? 9.872 1.959 -1.587 1.00 97.38 107 LYS A CA 1
ATOM 889 C C . LYS A 1 107 ? 8.356 2.053 -1.642 1.00 97.38 107 LYS A C 1
ATOM 891 O O . LYS A 1 107 ? 7.785 2.532 -2.613 1.00 97.38 107 LYS A O 1
ATOM 896 N N . LEU A 1 108 ? 7.709 1.610 -0.573 1.00 98.25 108 LEU A N 1
ATOM 897 C CA . LEU A 1 108 ? 6.262 1.687 -0.453 1.00 98.25 108 LEU A CA 1
ATOM 898 C C . LEU A 1 108 ? 5.908 2.724 0.606 1.00 98.25 108 LEU A C 1
ATOM 900 O O . LEU A 1 108 ? 6.443 2.677 1.718 1.00 98.25 108 LEU A O 1
ATOM 904 N N . ARG A 1 109 ? 5.015 3.656 0.277 1.00 98.06 109 ARG A N 1
ATOM 905 C CA . ARG A 1 109 ? 4.531 4.688 1.198 1.00 98.06 109 ARG A CA 1
ATOM 906 C C . ARG A 1 109 ? 3.044 4.494 1.442 1.00 98.06 109 ARG A C 1
ATOM 908 O O . ARG A 1 109 ? 2.256 4.496 0.508 1.00 98.06 109 ARG A O 1
ATOM 915 N N . LEU A 1 110 ? 2.656 4.351 2.701 1.00 98.06 110 LEU A N 1
ATOM 916 C CA . LEU A 1 110 ? 1.259 4.258 3.098 1.00 98.06 110 LEU A CA 1
ATOM 917 C C . LEU A 1 110 ? 0.789 5.612 3.626 1.00 98.06 110 LEU A C 1
ATOM 919 O O . LEU A 1 110 ? 1.370 6.170 4.564 1.00 98.06 110 LEU A O 1
ATOM 923 N N . SER A 1 111 ? -0.279 6.114 3.023 1.00 96.75 111 SER A N 1
ATOM 924 C CA . SER A 1 111 ? -0.883 7.405 3.317 1.00 96.75 111 SER A CA 1
ATOM 925 C C . SER A 1 111 ? -2.356 7.240 3.676 1.00 96.75 111 SER A C 1
ATOM 927 O O . SER A 1 111 ? -3.018 6.286 3.257 1.00 96.75 111 SER A O 1
ATOM 929 N N . TYR A 1 112 ? -2.864 8.161 4.487 1.00 95.56 112 TYR A N 1
ATOM 930 C CA . TYR A 1 112 ? -4.274 8.233 4.848 1.00 95.56 112 TYR A CA 1
ATOM 931 C C . TYR A 1 112 ? -4.863 9.495 4.228 1.00 95.56 112 TYR A C 1
ATOM 933 O O . TYR A 1 112 ? -4.358 10.592 4.454 1.00 95.56 112 TYR A O 1
ATOM 941 N N . SER A 1 113 ? -5.942 9.338 3.468 1.00 93.44 113 SER A N 1
ATOM 942 C CA . SER A 1 113 ? -6.582 10.426 2.736 1.00 93.44 113 SER A CA 1
ATOM 943 C C . SER A 1 113 ? -8.051 10.553 3.130 1.00 93.44 113 SER A C 1
ATOM 945 O O . SER A 1 113 ? -8.733 9.559 3.387 1.00 93.44 113 SER A O 1
ATOM 947 N N . THR A 1 114 ? -8.529 11.793 3.183 1.00 92.62 114 THR A N 1
ATOM 948 C CA . THR A 1 114 ? -9.928 12.151 3.436 1.00 92.62 114 THR A CA 1
ATOM 949 C C . THR A 1 114 ? -10.384 13.151 2.400 1.00 92.62 114 THR A C 1
ATOM 951 O O . THR A 1 114 ? -9.598 14.009 1.999 1.00 92.62 114 THR A O 1
ATOM 954 N N . ASP A 1 115 ? -11.658 13.091 2.043 1.00 87.19 115 ASP A N 1
ATOM 955 C CA . ASP A 1 115 ? -12.281 14.079 1.175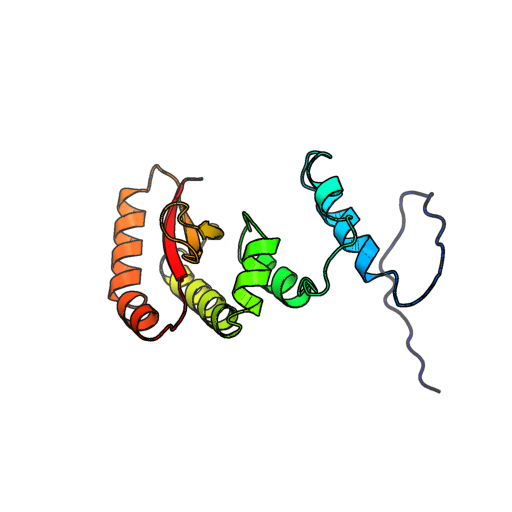 1.00 87.19 115 ASP A CA 1
ATOM 956 C C . ASP A 1 115 ? -12.970 15.142 2.050 1.00 87.19 115 ASP A C 1
ATOM 958 O O . ASP A 1 115 ? -13.847 14.797 2.848 1.00 87.19 115 ASP A O 1
ATOM 962 N N . PRO A 1 116 ? -12.561 16.423 1.980 1.00 86.75 116 PRO A N 1
ATOM 963 C CA . PRO A 1 116 ? -13.199 17.482 2.755 1.00 86.75 116 PRO A CA 1
ATOM 964 C C . PRO A 1 116 ? -14.636 17.780 2.301 1.00 86.75 116 PRO A C 1
ATOM 966 O O . PRO A 1 116 ? -15.409 18.325 3.090 1.00 86.75 116 PRO A O 1
ATOM 969 N N . GLU A 1 117 ? -15.005 17.437 1.066 1.00 92.62 117 GLU A N 1
ATOM 970 C CA . GLU A 1 117 ? -16.342 17.655 0.506 1.00 92.62 117 GLU A CA 1
ATOM 971 C C . GLU A 1 117 ? -17.307 16.511 0.843 1.00 92.62 117 GLU A C 1
ATOM 973 O O . GLU A 1 117 ? -18.517 16.734 0.916 1.00 92.62 117 GLU A O 1
ATOM 978 N N . ILE A 1 118 ? -16.789 15.304 1.111 1.00 87.31 118 ILE A N 1
ATOM 979 C CA . ILE A 1 118 ? -17.590 14.117 1.440 1.00 87.31 118 ILE A CA 1
ATOM 980 C C . ILE A 1 118 ? -17.333 13.684 2.893 1.00 87.31 118 ILE A C 1
ATOM 982 O O . ILE A 1 118 ? -16.350 12.996 3.189 1.00 87.31 118 ILE A O 1
ATOM 986 N N . PRO A 1 119 ? -18.241 14.015 3.833 1.00 84.38 119 PRO A N 1
ATOM 987 C CA . PRO A 1 119 ? -18.109 13.603 5.222 1.00 84.38 119 PRO A CA 1
ATOM 988 C C . PRO A 1 119 ? -17.963 12.086 5.355 1.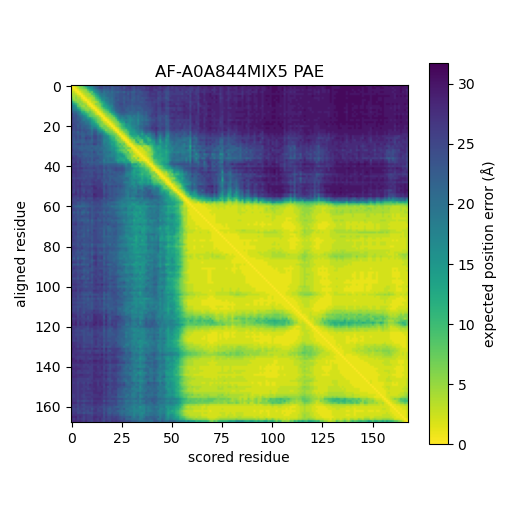00 84.38 119 PRO A C 1
ATOM 990 O O . PRO A 1 119 ? -18.702 11.326 4.737 1.00 84.38 119 PRO A O 1
ATOM 993 N N . GLN A 1 120 ? -17.052 11.655 6.232 1.00 83.25 120 GLN A N 1
ATOM 994 C CA . GLN A 1 120 ? -16.767 10.241 6.526 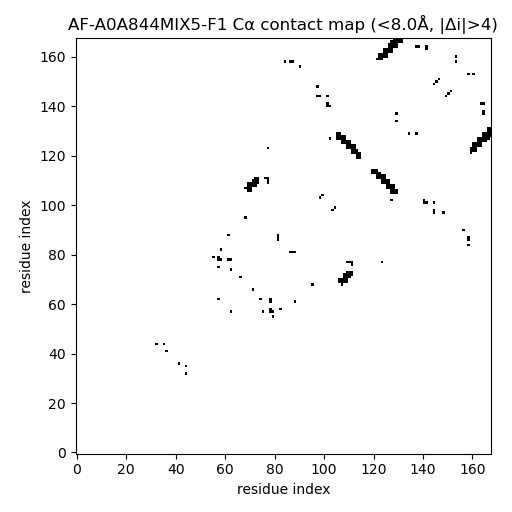1.00 83.25 120 GLN A CA 1
ATOM 995 C C . GLN A 1 120 ? -16.108 9.458 5.383 1.00 83.25 120 GLN A C 1
ATOM 997 O O . GLN A 1 120 ? -15.838 8.269 5.556 1.00 83.25 120 GLN A O 1
ATOM 1002 N N . TRP A 1 121 ? -15.789 10.098 4.256 1.00 89.38 121 TRP A N 1
ATOM 1003 C CA . TRP A 1 121 ? -14.972 9.462 3.238 1.00 89.38 121 TRP A CA 1
ATOM 1004 C C . TRP A 1 121 ? -13.508 9.452 3.684 1.00 89.38 121 TRP A C 1
ATOM 1006 O O . TRP A 1 121 ? -12.839 10.484 3.764 1.00 89.38 121 TRP A O 1
ATOM 1016 N N . GLU A 1 122 ? -13.027 8.261 4.021 1.00 92.25 122 GLU A N 1
ATOM 1017 C CA . GLU A 1 122 ? -11.640 7.984 4.381 1.00 92.25 122 GLU A CA 1
ATOM 1018 C C . GLU A 1 122 ? -11.125 6.813 3.544 1.00 92.25 122 GLU A C 1
ATOM 1020 O O . GLU A 1 122 ? -11.824 5.807 3.395 1.00 92.25 122 GLU A O 1
ATOM 1025 N N . LYS A 1 123 ? -9.903 6.924 3.017 1.00 94.12 123 LYS A N 1
ATOM 1026 C CA . LYS A 1 123 ? -9.214 5.838 2.310 1.00 94.12 123 LYS A CA 1
ATOM 1027 C C . LYS A 1 123 ? -7.756 5.731 2.727 1.00 94.12 123 LYS A C 1
ATOM 1029 O O . LYS A 1 123 ? -7.129 6.714 3.131 1.00 94.12 123 LYS A O 1
ATOM 1034 N N . LEU A 1 124 ? -7.201 4.537 2.576 1.00 96.25 124 LEU A N 1
ATOM 1035 C CA . LEU A 1 124 ? -5.758 4.350 2.545 1.00 96.25 124 LEU A CA 1
ATOM 1036 C C . LEU A 1 124 ? -5.269 4.398 1.105 1.00 96.25 124 LEU A C 1
ATOM 1038 O O . LEU A 1 124 ? -5.916 3.865 0.205 1.00 96.25 124 LEU A O 1
ATOM 1042 N N . VAL A 1 125 ? -4.112 5.015 0.903 1.00 97.31 125 VAL A N 1
ATOM 1043 C CA . VAL A 1 125 ? -3.411 4.991 -0.379 1.00 97.31 125 VAL A CA 1
ATOM 1044 C C . VAL A 1 125 ? -2.027 4.405 -0.162 1.00 97.31 125 VAL A C 1
ATOM 1046 O O . VAL A 1 125 ? -1.257 4.903 0.662 1.00 97.31 125 VAL A O 1
ATOM 1049 N N . LEU A 1 126 ? -1.737 3.318 -0.864 1.00 98.06 126 LEU A N 1
ATOM 1050 C CA . LEU A 1 126 ? -0.443 2.665 -0.899 1.00 98.06 126 LEU A CA 1
ATOM 1051 C C . LEU A 1 126 ? 0.276 3.092 -2.176 1.00 98.06 126 LEU A C 1
ATOM 1053 O O . LEU A 1 126 ? -0.022 2.602 -3.259 1.00 98.06 126 LEU A O 1
ATOM 1057 N N . TYR A 1 127 ? 1.228 4.000 -2.023 1.00 98.19 127 TYR A N 1
ATOM 1058 C CA . TYR A 1 127 ? 2.051 4.481 -3.117 1.00 98.19 127 TYR A CA 1
ATOM 1059 C C . TYR A 1 127 ? 3.280 3.601 -3.314 1.00 98.19 127 TYR A C 1
ATOM 1061 O O . TYR A 1 127 ? 3.985 3.265 -2.354 1.00 98.19 127 TYR A O 1
ATOM 1069 N N . ILE A 1 128 ? 3.562 3.286 -4.569 1.00 98.31 128 ILE A N 1
ATOM 1070 C CA . ILE A 1 128 ? 4.804 2.679 -5.032 1.00 98.31 128 ILE A CA 1
ATOM 1071 C C . ILE A 1 128 ? 5.697 3.820 -5.511 1.00 98.31 128 ILE A C 1
ATOM 1073 O O . ILE A 1 128 ? 5.384 4.474 -6.502 1.00 98.31 128 ILE A O 1
ATOM 1077 N N . LEU A 1 129 ? 6.783 4.086 -4.785 1.00 97.56 129 LEU A N 1
ATOM 1078 C CA . LEU A 1 129 ? 7.671 5.200 -5.094 1.00 97.56 129 LEU A CA 1
ATOM 1079 C C . LEU A 1 129 ? 8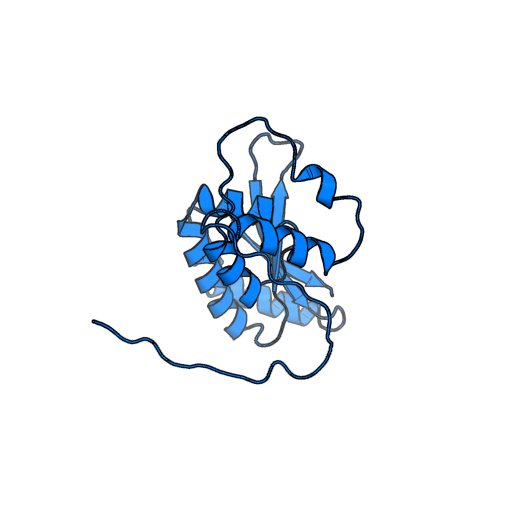.650 4.809 -6.199 1.00 97.56 129 LEU A C 1
ATOM 1081 O O . LEU A 1 129 ? 9.503 3.936 -6.005 1.00 97.56 129 LEU A O 1
ATOM 1085 N N . VAL A 1 130 ? 8.518 5.463 -7.348 1.00 96.62 130 VAL A N 1
ATOM 1086 C CA . VAL A 1 130 ? 9.308 5.206 -8.554 1.00 96.62 130 VAL A CA 1
ATOM 1087 C C . VAL A 1 130 ? 10.167 6.414 -8.917 1.00 96.62 130 VAL A C 1
ATOM 1089 O O . VAL A 1 130 ? 9.861 7.555 -8.577 1.00 96.62 130 VAL A O 1
ATOM 1092 N N . ASN A 1 131 ? 11.267 6.172 -9.631 1.00 94.44 131 ASN A N 1
ATOM 1093 C CA . ASN A 1 131 ? 12.051 7.262 -10.208 1.00 94.44 131 ASN A CA 1
ATOM 1094 C C . ASN A 1 131 ? 11.265 7.861 -11.402 1.00 94.44 131 ASN A C 1
ATOM 1096 O O . ASN A 1 131 ? 10.858 7.093 -12.281 1.00 94.44 131 ASN A O 1
ATOM 1100 N N . PRO A 1 132 ? 11.079 9.197 -11.468 1.00 93.62 132 PRO A N 1
ATOM 1101 C CA . PRO A 1 132 ? 10.427 9.885 -12.587 1.00 93.62 132 PRO A CA 1
ATOM 1102 C C . PRO A 1 132 ? 10.919 9.483 -13.983 1.00 93.62 132 PRO A C 1
ATOM 1104 O O . PRO A 1 132 ? 10.127 9.435 -14.927 1.00 93.62 132 PRO A O 1
ATOM 1107 N N . GLU A 1 133 ? 12.208 9.160 -14.118 1.00 94.19 133 GLU A N 1
ATOM 1108 C CA . GLU A 1 133 ? 12.830 8.734 -15.379 1.00 94.19 133 GLU A CA 1
ATOM 1109 C C . GLU A 1 133 ? 12.226 7.438 -15.938 1.00 94.19 133 GLU A C 1
ATOM 1111 O O . GLU A 1 133 ? 12.256 7.224 -17.146 1.00 94.19 133 GLU A O 1
ATOM 1116 N N . PHE A 1 134 ? 11.638 6.597 -15.082 1.00 92.38 134 PHE A N 1
ATOM 1117 C CA . PHE A 1 134 ? 10.999 5.332 -15.459 1.00 92.38 134 PHE A CA 1
ATOM 1118 C C . PHE A 1 134 ? 9.471 5.382 -15.321 1.00 92.38 134 PHE A C 1
ATOM 1120 O O . PHE A 1 134 ? 8.833 4.341 -15.186 1.00 92.38 134 PHE A O 1
ATOM 1127 N N . SER A 1 135 ? 8.875 6.578 -15.339 1.00 92.25 135 SER A N 1
ATOM 1128 C CA . SER A 1 135 ? 7.428 6.776 -15.161 1.00 92.25 135 SER A CA 1
ATOM 1129 C C . SER A 1 135 ? 6.578 5.959 -16.139 1.00 92.25 135 SER A C 1
ATOM 1131 O O . SER A 1 135 ? 5.647 5.284 -15.713 1.00 92.25 135 SER A O 1
ATOM 1133 N N . GLU A 1 136 ? 6.913 5.950 -17.432 1.00 94.62 136 GLU A N 1
ATOM 1134 C CA . GLU A 1 136 ? 6.147 5.194 -18.434 1.00 94.62 136 GLU A CA 1
ATOM 1135 C C . GLU A 1 136 ? 6.173 3.679 -18.164 1.00 94.62 136 GLU A C 1
ATOM 1137 O O . GLU A 1 136 ? 5.141 3.009 -18.219 1.00 94.62 136 GLU A O 1
ATOM 1142 N N . ASP A 1 137 ? 7.342 3.137 -17.818 1.00 95.94 137 ASP A N 1
ATOM 1143 C CA . ASP A 1 137 ? 7.487 1.723 -17.466 1.00 95.94 137 ASP A CA 1
ATOM 1144 C C . ASP A 1 137 ? 6.802 1.392 -16.134 1.00 95.94 137 ASP A C 1
ATOM 1146 O O . ASP A 1 137 ? 6.271 0.292 -15.968 1.00 95.94 137 ASP A O 1
ATOM 1150 N N . ALA A 1 138 ? 6.783 2.334 -15.188 1.00 96.62 138 ALA A N 1
ATOM 1151 C CA . ALA A 1 138 ? 6.073 2.187 -13.924 1.00 96.62 138 ALA A CA 1
ATOM 1152 C C . ALA A 1 138 ? 4.561 2.080 -14.138 1.00 96.62 138 ALA A C 1
ATOM 1154 O O . ALA A 1 138 ? 3.949 1.174 -13.577 1.00 96.62 138 ALA A O 1
ATOM 1155 N N . PHE A 1 139 ? 3.974 2.923 -14.991 1.00 96.88 139 PHE A N 1
ATOM 1156 C CA . PHE A 1 139 ? 2.552 2.821 -15.327 1.00 96.88 139 PHE A CA 1
ATOM 1157 C C . PHE A 1 139 ? 2.227 1.499 -16.027 1.00 96.88 139 PHE A C 1
ATOM 1159 O O . PHE A 1 139 ? 1.304 0.817 -15.606 1.00 96.88 139 PHE A O 1
ATOM 1166 N N . LYS A 1 140 ? 3.047 1.041 -16.984 1.00 97.94 140 LYS A N 1
ATOM 1167 C CA . LYS A 1 140 ? 2.847 -0.280 -17.621 1.00 97.94 140 LYS A CA 1
ATOM 1168 C C . LYS A 1 140 ? 2.886 -1.436 -16.617 1.00 97.94 140 LYS A C 1
ATOM 1170 O O . LYS A 1 140 ? 2.136 -2.401 -16.743 1.00 97.94 140 LYS A O 1
ATOM 1175 N N . LYS A 1 141 ? 3.786 -1.373 -15.631 1.00 98.19 141 LYS A N 1
ATOM 1176 C CA . LYS A 1 141 ? 3.855 -2.367 -14.549 1.00 98.19 141 LYS A CA 1
ATOM 1177 C C . LYS A 1 141 ? 2.652 -2.280 -13.614 1.00 98.19 141 LYS A C 1
ATOM 1179 O O . LYS A 1 141 ? 2.199 -3.328 -13.163 1.00 98.19 141 LYS A O 1
ATOM 1184 N N . LEU A 1 142 ? 2.168 -1.072 -13.319 1.00 98.12 142 LEU A N 1
ATOM 1185 C CA . LEU A 1 142 ? 0.968 -0.856 -12.513 1.00 98.12 142 LEU A CA 1
ATOM 1186 C C . LEU A 1 142 ? -0.267 -1.409 -13.231 1.00 98.12 142 LEU A C 1
ATOM 1188 O O . LEU A 1 142 ? -0.980 -2.200 -12.631 1.00 98.12 142 LEU A O 1
ATOM 1192 N N . ASP A 1 143 ? -0.441 -1.115 -14.521 1.00 98.19 143 ASP A N 1
ATOM 1193 C CA . ASP A 1 143 ? -1.528 -1.660 -15.343 1.00 98.19 143 ASP A CA 1
ATOM 1194 C C . ASP A 1 143 ? -1.513 -3.195 -15.319 1.00 98.19 143 ASP A C 1
ATOM 1196 O O . ASP A 1 143 ? -2.523 -3.842 -15.052 1.00 98.19 143 ASP A O 1
ATOM 1200 N N . ALA A 1 144 ? -0.337 -3.802 -15.515 1.00 98.19 144 ALA A N 1
ATOM 1201 C CA . ALA A 1 144 ? -0.199 -5.252 -15.446 1.00 98.19 144 ALA A CA 1
ATOM 1202 C C . ALA A 1 144 ? -0.497 -5.803 -14.041 1.00 98.19 144 ALA A C 1
ATOM 1204 O O . ALA A 1 144 ? -1.094 -6.871 -13.915 1.00 98.19 144 ALA A O 1
ATOM 1205 N N . PHE A 1 145 ? -0.072 -5.125 -12.977 1.00 98.31 145 PHE A N 1
ATOM 1206 C CA . PHE A 1 145 ? -0.414 -5.496 -11.603 1.00 98.31 145 PHE A CA 1
ATOM 1207 C C . PHE A 1 145 ? -1.930 -5.416 -11.361 1.00 98.31 145 PHE A C 1
ATOM 1209 O O . PHE A 1 145 ? -2.506 -6.314 -10.737 1.00 98.31 145 PHE A O 1
ATOM 1216 N N . ASP A 1 146 ? -2.579 -4.392 -11.910 1.00 97.12 146 ASP A N 1
ATOM 1217 C CA . ASP A 1 146 ? -4.007 -4.170 -11.762 1.00 97.12 146 ASP A CA 1
ATOM 1218 C C . ASP A 1 146 ? -4.828 -5.246 -12.463 1.00 97.12 146 ASP A C 1
ATOM 1220 O O . ASP A 1 146 ? -5.671 -5.892 -11.832 1.00 97.12 146 ASP A O 1
ATOM 1224 N N . GLU A 1 147 ? -4.524 -5.506 -13.731 1.00 97.50 147 GLU A N 1
ATOM 1225 C CA . GLU A 1 147 ? -5.194 -6.526 -14.538 1.00 97.50 147 GLU A CA 1
ATOM 1226 C C . GLU A 1 147 ? -5.011 -7.940 -13.980 1.00 97.50 147 GLU A C 1
ATOM 1228 O O . GLU A 1 147 ? -5.940 -8.746 -14.019 1.00 97.50 147 GLU A O 1
ATOM 1233 N N . ASN A 1 148 ? -3.825 -8.260 -13.456 1.00 98.00 148 ASN A N 1
ATOM 1234 C CA . ASN A 1 148 ? -3.517 -9.619 -13.008 1.00 98.00 148 ASN A CA 1
ATOM 1235 C C . ASN A 1 148 ? -3.957 -9.912 -11.571 1.00 98.00 148 ASN A C 1
ATOM 1237 O O . ASN A 1 148 ? -4.096 -11.084 -11.212 1.00 98.00 148 ASN A O 1
ATOM 1241 N N . TRP A 1 149 ? -4.115 -8.891 -10.726 1.00 97.31 149 TRP A N 1
ATOM 1242 C CA . TRP A 1 149 ? -4.449 -9.105 -9.320 1.00 97.31 149 TRP A CA 1
ATOM 1243 C C . TRP A 1 149 ? -5.372 -8.039 -8.740 1.00 97.31 149 TRP A C 1
ATOM 1245 O O . TRP A 1 149 ? -6.413 -8.395 -8.183 1.00 97.31 149 TRP A O 1
ATOM 1255 N N . TRP A 1 150 ? -5.018 -6.753 -8.821 1.00 96.38 150 TRP A N 1
ATOM 1256 C CA . TRP A 1 150 ? -5.683 -5.749 -7.984 1.00 96.38 150 TRP A CA 1
ATOM 1257 C C . TRP A 1 150 ? -7.153 -5.526 -8.342 1.00 96.38 150 TRP A C 1
ATOM 1259 O O . TRP A 1 150 ? -7.961 -5.356 -7.431 1.00 96.38 150 TRP A O 1
ATOM 1269 N N . LEU A 1 151 ? -7.552 -5.590 -9.614 1.00 94.06 151 LEU A N 1
ATOM 1270 C CA . LEU A 1 151 ? -8.962 -5.438 -10.000 1.00 94.06 151 LEU A CA 1
ATOM 1271 C C . LEU A 1 151 ? -9.840 -6.542 -9.389 1.00 94.06 151 LEU A C 1
ATOM 1273 O O . LEU A 1 151 ? -10.884 -6.267 -8.793 1.00 94.06 151 LEU A O 1
ATOM 1277 N N . ASP A 1 152 ? -9.376 -7.789 -9.442 1.00 94.50 152 ASP A N 1
ATOM 1278 C CA . ASP A 1 152 ? -10.079 -8.920 -8.840 1.00 94.50 152 ASP A CA 1
ATOM 1279 C C . ASP A 1 152 ? -10.022 -8.885 -7.308 1.00 94.50 152 ASP A C 1
ATOM 1281 O O . ASP A 1 152 ? -11.012 -9.201 -6.642 1.00 94.50 152 ASP A O 1
ATOM 1285 N N . ALA A 1 153 ? -8.872 -8.531 -6.733 1.00 93.62 153 ALA A N 1
ATOM 1286 C CA . ALA A 1 153 ? -8.663 -8.469 -5.290 1.00 93.62 153 ALA A CA 1
ATOM 1287 C C . ALA A 1 153 ? -9.471 -7.336 -4.644 1.00 93.62 153 ALA A C 1
ATOM 1289 O O . ALA A 1 153 ? -10.178 -7.572 -3.665 1.00 93.62 153 ALA A O 1
ATOM 1290 N N . SER A 1 154 ? -9.431 -6.133 -5.216 1.00 91.44 154 SER A N 1
ATOM 1291 C CA . SER A 1 154 ? -10.146 -4.952 -4.718 1.00 91.44 154 SER A CA 1
ATOM 1292 C C . SER A 1 154 ? -11.659 -5.141 -4.735 1.00 91.44 154 SER A C 1
ATOM 1294 O O . SER A 1 154 ? -12.326 -4.742 -3.787 1.00 91.44 154 SER A O 1
ATOM 1296 N N . SER A 1 155 ? -12.207 -5.840 -5.736 1.00 90.31 155 SER A N 1
ATOM 1297 C CA . SER A 1 155 ? -13.639 -6.173 -5.775 1.00 90.31 155 SER A CA 1
ATOM 1298 C C . SER A 1 155 ? -14.092 -7.063 -4.607 1.00 90.31 155 SER A C 1
ATOM 1300 O O . SER A 1 155 ? -15.256 -7.028 -4.205 1.00 90.31 155 SER A O 1
ATOM 1302 N N . LYS A 1 156 ? -13.171 -7.861 -4.051 1.00 90.31 156 LYS A N 1
ATOM 1303 C CA . LYS A 1 156 ? -13.400 -8.762 -2.909 1.00 90.31 156 LYS A CA 1
ATOM 1304 C C . LYS A 1 156 ? -13.027 -8.107 -1.581 1.00 90.31 156 LYS A C 1
ATOM 1306 O O . LYS A 1 156 ? -13.495 -8.543 -0.529 1.00 90.31 156 LYS A O 1
ATOM 1311 N N . ALA A 1 157 ? -12.159 -7.102 -1.617 1.00 83.88 157 ALA A N 1
ATOM 1312 C CA . ALA A 1 157 ? -11.725 -6.374 -0.445 1.00 83.88 157 ALA A CA 1
ATOM 1313 C C . ALA A 1 157 ? -12.819 -5.390 -0.010 1.00 83.88 157 ALA A C 1
ATOM 1315 O O . ALA A 1 157 ? -13.042 -4.367 -0.646 1.00 83.88 157 ALA A O 1
ATOM 1316 N N . ASP A 1 158 ? -13.455 -5.635 1.139 1.00 82.69 158 ASP A N 1
ATOM 1317 C CA . ASP A 1 158 ? -14.304 -4.635 1.813 1.00 82.69 158 ASP A CA 1
ATOM 1318 C C . ASP A 1 158 ? -13.450 -3.561 2.529 1.00 82.69 158 ASP A C 1
ATOM 1320 O O . ASP A 1 158 ? -13.621 -3.216 3.705 1.00 82.69 158 ASP A O 1
ATOM 1324 N N . VAL A 1 159 ? -12.446 -3.042 1.825 1.00 84.31 159 VAL A N 1
ATOM 1325 C CA . VAL A 1 159 ? -11.470 -2.088 2.344 1.00 84.31 159 VAL A CA 1
ATOM 1326 C C . VAL A 1 159 ? -11.322 -0.951 1.350 1.00 84.31 159 VAL A C 1
ATOM 1328 O O . VAL A 1 159 ? -11.062 -1.171 0.174 1.00 84.31 159 VAL A O 1
ATOM 1331 N N . ASN A 1 160 ? -11.433 0.285 1.845 1.00 91.69 160 ASN A N 1
ATOM 1332 C CA . ASN A 1 160 ? -11.184 1.477 1.041 1.00 91.69 160 ASN A CA 1
ATOM 1333 C C . ASN A 1 160 ? -9.669 1.714 0.924 1.00 91.69 160 ASN A C 1
ATOM 1335 O O . ASN A 1 160 ? -9.100 2.580 1.595 1.00 91.69 160 ASN A O 1
ATOM 1339 N N . LEU A 1 161 ? -9.013 0.849 0.153 1.00 94.44 161 LEU A N 1
ATOM 1340 C CA . LEU A 1 161 ? -7.594 0.888 -0.172 1.00 94.44 161 LEU A CA 1
ATOM 1341 C C . LEU A 1 161 ? -7.449 1.241 -1.652 1.00 94.44 161 LEU A C 1
ATOM 1343 O O . LEU A 1 161 ? -8.197 0.754 -2.489 1.00 94.44 161 LEU A O 1
ATOM 1347 N N . CYS A 1 162 ? -6.477 2.082 -1.964 1.00 95.00 162 CYS A N 1
ATOM 1348 C CA . CYS A 1 162 ? -6.058 2.414 -3.315 1.00 95.00 162 CYS A CA 1
ATOM 1349 C C . CYS A 1 162 ? -4.560 2.129 -3.421 1.00 95.00 162 CYS A C 1
ATOM 1351 O O . CYS A 1 162 ? -3.823 2.385 -2.467 1.00 95.00 162 CYS A O 1
ATOM 1353 N N . ILE A 1 163 ? -4.127 1.577 -4.548 1.00 97.19 163 ILE A N 1
ATOM 1354 C CA . ILE A 1 163 ? -2.720 1.330 -4.857 1.00 97.19 163 ILE A CA 1
ATOM 1355 C C . ILE A 1 163 ? -2.405 2.159 -6.093 1.00 97.19 163 ILE A C 1
ATOM 1357 O O . ILE A 1 163 ? -3.186 2.144 -7.038 1.00 97.19 163 ILE A O 1
ATOM 1361 N N . ASP A 1 164 ? -1.322 2.923 -6.045 1.00 97.38 164 ASP A N 1
ATOM 1362 C CA . ASP A 1 164 ? -0.939 3.821 -7.135 1.00 97.38 164 ASP A CA 1
ATOM 1363 C C . ASP A 1 164 ? 0.581 4.024 -7.147 1.00 97.38 164 ASP A C 1
ATOM 1365 O O . ASP A 1 164 ? 1.281 3.667 -6.192 1.00 97.38 164 ASP A O 1
ATOM 1369 N N . VAL A 1 165 ? 1.105 4.613 -8.212 1.00 97.31 165 VAL A N 1
ATOM 1370 C CA . VAL A 1 165 ? 2.495 5.065 -8.290 1.00 97.31 165 VAL A CA 1
ATOM 1371 C C . VAL A 1 165 ? 2.607 6.522 -7.850 1.00 97.31 165 VAL A C 1
ATOM 1373 O O . VAL A 1 165 ? 1.728 7.345 -8.086 1.00 97.31 165 VAL A O 1
ATOM 1376 N N . ASP A 1 166 ? 3.715 6.849 -7.199 1.00 96.69 166 ASP A N 1
ATOM 1377 C CA . ASP A 1 166 ? 4.122 8.230 -6.939 1.00 96.69 166 ASP A CA 1
ATOM 1378 C C . ASP A 1 166 ? 5.639 8.338 -7.104 1.00 96.69 166 ASP A C 1
ATOM 1380 O O . ASP A 1 166 ? 6.338 7.330 -7.232 1.00 96.69 166 ASP A O 1
ATOM 1384 N N . PHE A 1 167 ? 6.168 9.550 -7.116 1.00 92.50 167 PHE A N 1
ATOM 1385 C CA . PHE A 1 167 ? 7.578 9.795 -7.387 1.00 92.50 167 PHE A CA 1
ATOM 1386 C C . PHE A 1 167 ? 8.368 10.099 -6.107 1.00 92.50 167 PHE A C 1
ATOM 1388 O O . PHE A 1 167 ? 7.835 10.689 -5.163 1.00 92.50 167 PHE A O 1
ATOM 1395 N N . GLU A 1 168 ? 9.634 9.657 -6.063 1.00 79.44 168 GLU A N 1
ATOM 1396 C CA . GLU A 1 168 ? 10.583 10.039 -4.994 1.00 79.44 168 GLU A CA 1
ATOM 1397 C C . GLU A 1 168 ? 11.040 11.501 -5.079 1.00 79.44 168 GLU A C 1
ATOM 1399 O O . GLU A 1 168 ? 11.275 11.999 -6.204 1.00 79.44 168 GLU A O 1
#

Foldseek 3Di:
DDDDDDDDDDPDDDDDDDDDDDDPPCPVVVVVVVVVVPPDDPPCVVVPDDDDDDDDPQPVVLLVVVVVQAAEPDSSVVSVQCVVPVCVSVVVVVVSVLVCVLQVPFHKHWYKDDDPVDPPDIAIEIEGEDAPVCVVVQVVSVVVSCVVPVVVPVVVDPHRYHYYYDYD